Protein AF-A0A096B1V2-F1 (afdb_monome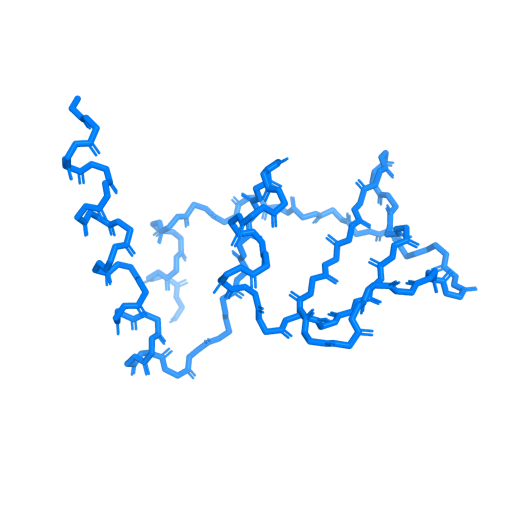r_lite)

InterPro domains:
  IPR027417 P-loop containing nucleoside triphosphate hydrolase [G3DSA:3.40.50.300] (1-76)
  IPR027417 P-loop containing nucleoside triphosphate hydrolase [SSF52540] (1-62)
  IPR047641 ABC transporter, ATP-binding protein MalK/UgpC-like [PTHR43875] (1-54)

Organism: NCBI:txid742738

pLDDT: mean 73.98, std 14.77, range [35.81, 91.38]

Structure (mmCIF, N/CA/C/O backbone):
data_AF-A0A096B1V2-F1
#
_entry.id   AF-A0A096B1V2-F1
#
loop_
_atom_site.group_PDB
_atom_site.id
_atom_site.type_symbol
_atom_site.label_atom_id
_atom_site.label_alt_id
_atom_site.label_comp_id
_atom_site.label_asym_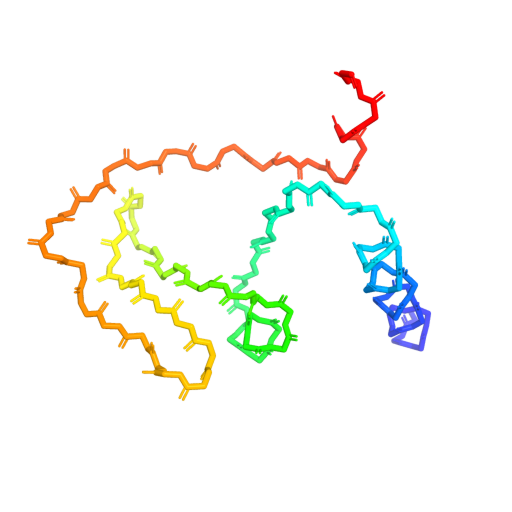id
_atom_site.label_entity_id
_atom_site.label_seq_id
_atom_site.pdbx_PDB_ins_code
_atom_site.Cartn_x
_atom_site.Cartn_y
_atom_site.Cartn_z
_atom_site.occupancy
_atom_site.B_iso_or_equiv
_atom_site.auth_seq_id
_atom_site.auth_comp_id
_atom_site.auth_asym_id
_atom_site.auth_atom_id
_atom_site.pdbx_PDB_model_num
ATOM 1 N N . ASP A 1 1 ? -2.218 21.118 2.732 1.00 70.94 1 ASP A N 1
ATOM 2 C CA . ASP A 1 1 ? -2.324 20.596 4.105 1.00 70.94 1 ASP A CA 1
ATOM 3 C C . ASP A 1 1 ? -1.967 19.118 4.234 1.00 70.94 1 ASP A C 1
ATOM 5 O O . ASP A 1 1 ? -2.642 18.271 3.661 1.00 70.94 1 ASP A O 1
ATOM 9 N N . ALA A 1 2 ? -0.893 18.785 4.955 1.00 74.69 2 ALA A N 1
ATOM 10 C CA . ALA A 1 2 ? -0.493 17.392 5.203 1.00 74.69 2 ALA A CA 1
ATOM 11 C C . ALA A 1 2 ? -1.430 16.678 6.196 1.00 74.69 2 ALA A C 1
ATOM 13 O O . ALA A 1 2 ? -1.714 15.491 6.046 1.00 74.69 2 ALA A O 1
ATOM 14 N N . LYS A 1 3 ? -1.977 17.426 7.161 1.00 72.62 3 LYS A N 1
ATOM 15 C CA . LYS A 1 3 ? -2.900 16.913 8.179 1.00 72.62 3 LYS A CA 1
ATOM 16 C C . LYS A 1 3 ? -4.227 16.461 7.569 1.00 72.62 3 LYS A C 1
ATOM 18 O O . LYS A 1 3 ? -4.679 15.353 7.845 1.00 72.62 3 LYS A O 1
ATOM 23 N N . LEU A 1 4 ? -4.785 17.269 6.666 1.00 75.25 4 LEU A N 1
ATOM 24 C CA . LEU A 1 4 ? -6.020 16.940 5.952 1.00 75.25 4 LEU A CA 1
ATOM 25 C C . LEU A 1 4 ? -5.856 15.692 5.066 1.00 75.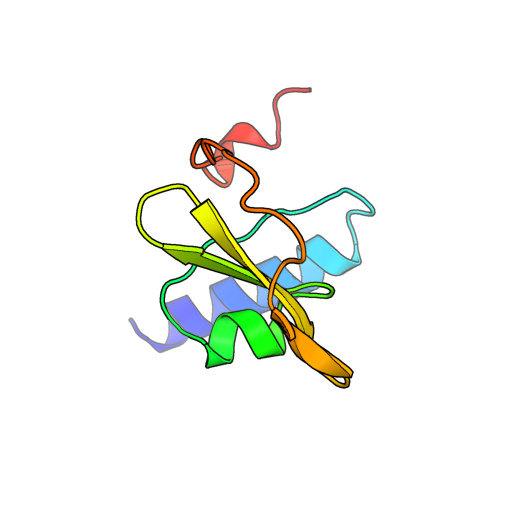25 4 LEU A C 1
ATOM 27 O O . LEU A 1 4 ? -6.746 14.848 5.016 1.00 75.25 4 LEU A O 1
ATOM 31 N N . ARG A 1 5 ? -4.693 15.517 4.423 1.00 78.62 5 ARG A N 1
ATOM 32 C CA . ARG A 1 5 ? -4.393 14.313 3.626 1.00 78.62 5 ARG A CA 1
ATOM 33 C C . ARG A 1 5 ? -4.338 13.043 4.477 1.00 78.62 5 ARG A C 1
ATOM 35 O O . ARG A 1 5 ? -4.876 12.018 4.065 1.00 78.62 5 ARG A O 1
ATOM 42 N N . ASN A 1 6 ? -3.742 13.115 5.666 1.00 77.00 6 ASN A N 1
ATOM 43 C CA . ASN A 1 6 ? -3.693 11.978 6.588 1.00 77.00 6 ASN A CA 1
ATOM 44 C C . ASN A 1 6 ? -5.083 11.618 7.129 1.00 77.00 6 ASN A C 1
ATOM 46 O O . ASN A 1 6 ? -5.417 10.438 7.217 1.00 77.00 6 ASN A O 1
ATOM 50 N N . GLN A 1 7 ? -5.916 12.619 7.429 1.00 79.62 7 GLN A N 1
ATOM 51 C CA . GLN A 1 7 ? -7.305 12.398 7.844 1.00 79.62 7 GLN A CA 1
ATOM 52 C C . GLN A 1 7 ? -8.129 11.726 6.741 1.00 79.62 7 GLN A C 1
ATOM 54 O O . GLN A 1 7 ? -8.792 10.725 6.998 1.00 79.62 7 GLN A O 1
ATOM 59 N N . MET A 1 8 ? -8.026 12.209 5.501 1.00 80.75 8 MET A N 1
ATOM 60 C CA . MET A 1 8 ? -8.737 11.614 4.365 1.00 80.75 8 MET A CA 1
ATOM 61 C C . MET A 1 8 ? -8.313 10.162 4.110 1.00 80.75 8 MET A C 1
ATOM 63 O O . MET A 1 8 ? -9.161 9.316 3.838 1.00 80.75 8 MET A O 1
ATOM 67 N N . ARG A 1 9 ? -7.023 9.829 4.273 1.00 76.94 9 ARG A N 1
ATOM 68 C CA . ARG A 1 9 ? -6.558 8.430 4.206 1.00 76.94 9 ARG A CA 1
ATOM 69 C C . ARG A 1 9 ? -7.203 7.550 5.268 1.00 76.94 9 ARG A C 1
ATOM 71 O O . ARG A 1 9 ? -7.640 6.451 4.944 1.00 76.94 9 ARG A O 1
ATOM 78 N N . ALA A 1 10 ? -7.277 8.022 6.512 1.00 78.75 10 ALA A N 1
ATOM 79 C CA . ALA A 1 10 ? -7.878 7.257 7.601 1.00 78.75 10 ALA A CA 1
ATOM 80 C C . ALA A 1 10 ? -9.363 6.957 7.336 1.00 78.75 10 ALA A C 1
ATOM 82 O O . ALA A 1 10 ? -9.816 5.837 7.571 1.00 78.75 10 ALA A O 1
ATOM 83 N N . GLU A 1 11 ? -10.104 7.922 6.791 1.00 80.50 11 GLU A N 1
ATOM 84 C CA . GLU A 1 11 ? -11.516 7.731 6.447 1.00 80.50 11 GLU A CA 1
ATOM 85 C C . GLU A 1 11 ? -11.710 6.780 5.254 1.00 80.50 11 GLU A C 1
ATOM 87 O O . GLU A 1 11 ? -12.586 5.920 5.310 1.00 80.50 11 GLU A O 1
ATOM 92 N N . ILE A 1 12 ? -10.846 6.823 4.231 1.00 75.38 12 ILE A N 1
ATOM 93 C CA . ILE A 1 12 ? -10.865 5.850 3.118 1.00 75.38 12 ILE A CA 1
ATOM 94 C C . ILE A 1 12 ? -10.619 4.420 3.623 1.00 75.38 12 ILE A C 1
ATOM 96 O O . ILE A 1 12 ? -11.285 3.485 3.179 1.00 75.38 12 ILE A O 1
ATOM 100 N N . ILE A 1 13 ? -9.701 4.233 4.577 1.00 74.19 13 ILE A N 1
ATOM 101 C CA . ILE A 1 13 ? -9.413 2.917 5.170 1.00 74.19 13 ILE A CA 1
ATOM 102 C C . ILE A 1 13 ? -10.624 2.386 5.946 1.00 74.19 13 ILE A C 1
ATOM 104 O O . ILE A 1 13 ? -11.010 1.231 5.762 1.00 74.19 13 ILE A O 1
ATOM 108 N N . LYS A 1 14 ? -11.256 3.225 6.777 1.00 75.56 14 LYS A N 1
ATOM 109 C CA . LYS A 1 14 ? -12.472 2.850 7.521 1.00 75.56 14 LYS A CA 1
ATOM 110 C C . LYS A 1 14 ? -13.635 2.536 6.586 1.00 75.56 14 LYS A C 1
ATOM 112 O O . LYS A 1 14 ? -14.385 1.592 6.828 1.00 75.56 14 LYS A O 1
ATOM 117 N N . LEU A 1 15 ? -13.786 3.321 5.520 1.00 74.62 15 LEU A N 1
ATOM 118 C CA . LEU A 1 15 ? -14.812 3.105 4.511 1.00 74.62 15 LEU A CA 1
ATOM 119 C C . LEU A 1 15 ? -14.592 1.769 3.797 1.00 74.62 15 LEU A C 1
ATOM 121 O O . LEU A 1 15 ? -15.517 0.968 3.722 1.00 74.62 15 LEU A O 1
ATOM 125 N N . ARG A 1 16 ? -13.360 1.468 3.373 1.00 68.12 16 ARG A N 1
ATOM 126 C CA . ARG A 1 16 ? -13.004 0.167 2.789 1.00 68.12 16 ARG A CA 1
ATOM 127 C C . ARG A 1 16 ? -13.361 -1.002 3.707 1.00 68.12 16 ARG A C 1
ATOM 129 O O . ARG A 1 16 ? -13.897 -1.989 3.230 1.00 68.12 16 ARG A O 1
ATOM 136 N N . GLN A 1 17 ? -13.074 -0.913 5.006 1.00 68.31 17 GLN A N 1
ATOM 137 C CA . GLN A 1 17 ? -13.400 -1.995 5.947 1.00 68.31 17 GLN A CA 1
ATOM 138 C C . GLN A 1 17 ? -14.910 -2.230 6.087 1.00 68.31 17 GLN A C 1
ATOM 140 O O . GLN A 1 17 ? -15.334 -3.336 6.410 1.00 68.31 17 GLN A O 1
ATOM 145 N N . ARG A 1 18 ? -15.724 -1.194 5.858 1.00 68.94 18 ARG A N 1
ATOM 146 C CA . ARG A 1 18 ? -17.187 -1.267 5.935 1.00 68.94 18 ARG A CA 1
ATOM 147 C C . ARG A 1 18 ? -17.834 -1.732 4.637 1.00 68.94 18 ARG A C 1
ATOM 149 O O . ARG A 1 18 ? -18.858 -2.408 4.686 1.00 68.94 18 ARG A O 1
ATOM 156 N N . ILE A 1 19 ? -17.275 -1.355 3.489 1.00 68.00 19 ILE A N 1
ATOM 157 C CA . ILE A 1 19 ? -17.812 -1.737 2.186 1.00 68.00 19 ILE A CA 1
ATOM 158 C C . ILE A 1 19 ? -17.097 -3.013 1.749 1.00 68.00 19 ILE A C 1
ATOM 160 O O . ILE A 1 19 ? -15.955 -2.974 1.307 1.00 68.00 19 ILE A O 1
ATOM 164 N N . ASN A 1 20 ? -17.782 -4.147 1.869 1.00 63.25 20 ASN A N 1
ATOM 165 C CA . ASN A 1 20 ? -17.265 -5.484 1.569 1.00 63.25 20 ASN A CA 1
ATOM 166 C C . ASN A 1 20 ? -17.133 -5.731 0.045 1.00 63.25 20 ASN A C 1
ATOM 168 O O . ASN A 1 20 ? -17.655 -6.702 -0.498 1.00 63.25 20 ASN A O 1
ATOM 172 N N . THR A 1 21 ? -16.496 -4.802 -0.669 1.00 66.44 21 THR A N 1
ATOM 173 C CA . THR A 1 21 ? -16.293 -4.824 -2.120 1.00 66.44 21 THR A CA 1
ATOM 174 C C . THR A 1 21 ? -14.806 -4.889 -2.458 1.00 66.44 21 THR A C 1
ATOM 176 O O . THR A 1 21 ? -13.937 -4.595 -1.636 1.00 66.44 21 THR A O 1
ATOM 179 N N . THR A 1 22 ? -14.491 -5.311 -3.679 1.00 77.50 22 THR A N 1
ATOM 180 C CA . THR A 1 22 ? -13.103 -5.433 -4.133 1.00 77.50 22 THR A CA 1
ATOM 181 C C . THR A 1 22 ? -12.541 -4.053 -4.472 1.00 77.50 22 THR A C 1
ATOM 183 O O . THR A 1 22 ? -13.047 -3.382 -5.368 1.00 77.50 22 THR A O 1
ATOM 186 N N . PHE A 1 23 ? -11.466 -3.647 -3.792 1.00 75.69 23 PHE A N 1
ATOM 187 C CA . PHE A 1 23 ? -10.763 -2.386 -4.044 1.00 75.69 23 PHE A CA 1
ATOM 188 C C . PHE A 1 23 ? -9.394 -2.628 -4.677 1.00 75.69 23 PHE A C 1
ATOM 190 O O . PHE A 1 23 ? -8.619 -3.463 -4.213 1.00 75.69 23 PHE A O 1
ATOM 197 N N . ILE A 1 24 ? -9.076 -1.842 -5.707 1.00 84.12 24 ILE A N 1
ATOM 198 C CA . ILE A 1 24 ? -7.754 -1.806 -6.336 1.00 84.12 24 ILE A CA 1
ATOM 199 C C . ILE A 1 24 ? -7.158 -0.422 -6.081 1.00 84.12 24 ILE A C 1
ATOM 201 O O . ILE A 1 24 ? -7.743 0.586 -6.468 1.00 84.12 24 ILE A O 1
ATOM 205 N N . TYR A 1 25 ? -5.992 -0.378 -5.436 1.00 83.00 25 TYR A N 1
ATOM 206 C CA . TYR A 1 25 ? -5.256 0.855 -5.165 1.00 83.00 25 TYR A CA 1
ATOM 207 C C . TYR A 1 25 ? -3.910 0.834 -5.889 1.00 83.00 25 TYR A C 1
ATOM 209 O O . TYR A 1 25 ? -3.200 -0.170 -5.848 1.00 83.00 25 TYR A O 1
ATOM 217 N N . VAL A 1 26 ? -3.559 1.939 -6.551 1.00 85.62 26 VAL A N 1
ATOM 218 C CA . VAL A 1 26 ? -2.298 2.085 -7.287 1.00 85.62 26 VAL A CA 1
ATOM 219 C C . VAL A 1 26 ? -1.504 3.218 -6.671 1.00 85.62 26 VAL A C 1
ATOM 221 O O . VAL A 1 26 ? -1.963 4.356 -6.617 1.00 85.62 26 VAL A O 1
ATOM 224 N N . THR A 1 27 ? -0.292 2.903 -6.245 1.00 84.62 27 THR A N 1
ATOM 225 C CA . THR A 1 27 ? 0.652 3.866 -5.691 1.00 84.62 27 THR A CA 1
ATOM 226 C C . THR A 1 27 ? 2.054 3.533 -6.178 1.00 84.62 27 THR A C 1
ATOM 228 O O . THR A 1 27 ? 2.333 2.408 -6.592 1.00 84.62 27 THR A O 1
ATOM 231 N N . HIS A 1 28 ? 2.923 4.536 -6.147 1.00 86.19 28 HIS A N 1
ATOM 232 C CA . HIS A 1 28 ? 4.353 4.368 -6.387 1.00 86.19 28 HIS A CA 1
ATOM 233 C C . HIS A 1 28 ? 5.128 4.224 -5.064 1.00 86.19 28 HIS A C 1
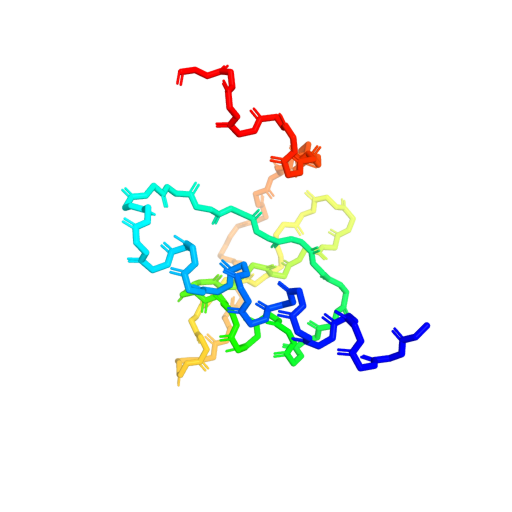ATOM 235 O O . HIS A 1 28 ? 6.329 3.975 -5.091 1.00 86.19 28 HIS A O 1
ATOM 241 N N . ASP A 1 29 ? 4.453 4.363 -3.915 1.00 84.75 29 ASP A N 1
ATOM 242 C CA . ASP A 1 29 ? 5.042 4.232 -2.584 1.00 84.75 29 ASP A CA 1
ATOM 243 C C . ASP A 1 29 ? 4.819 2.819 -2.026 1.00 84.75 29 ASP A C 1
ATOM 245 O O . ASP A 1 29 ? 3.691 2.345 -1.855 1.00 84.75 29 ASP A O 1
ATOM 249 N N . GLN A 1 30 ? 5.918 2.137 -1.716 1.00 80.31 30 GLN A N 1
ATOM 250 C CA . GLN A 1 30 ? 5.882 0.782 -1.176 1.00 80.31 30 GLN A CA 1
ATOM 251 C C . GLN A 1 30 ? 5.261 0.727 0.226 1.00 80.31 30 GLN A C 1
ATOM 253 O O . GLN A 1 30 ? 4.554 -0.228 0.533 1.00 80.31 30 GLN A O 1
ATOM 258 N N . THR A 1 31 ? 5.457 1.746 1.063 1.00 85.75 31 THR A N 1
ATOM 259 C CA . THR A 1 31 ? 4.895 1.812 2.422 1.00 85.75 31 THR A CA 1
ATOM 260 C C . THR A 1 31 ? 3.372 1.840 2.373 1.00 85.75 31 THR A C 1
ATOM 262 O O . THR A 1 31 ? 2.700 1.129 3.123 1.00 85.75 31 THR A O 1
ATOM 265 N N . GLU A 1 32 ? 2.811 2.617 1.447 1.00 80.50 32 GLU A N 1
ATOM 266 C CA . GLU A 1 32 ? 1.364 2.687 1.236 1.00 80.50 32 GLU A CA 1
ATOM 267 C C . GLU A 1 32 ? 0.804 1.345 0.762 1.00 80.50 32 GLU A C 1
ATOM 269 O O . GLU A 1 32 ? -0.202 0.877 1.294 1.00 80.50 32 GLU A O 1
ATOM 274 N N . ALA A 1 33 ? 1.484 0.688 -0.182 1.00 85.31 33 ALA A N 1
ATOM 275 C CA . ALA A 1 33 ? 1.095 -0.632 -0.667 1.00 85.31 33 ALA A CA 1
ATOM 276 C C . ALA A 1 33 ? 1.142 -1.701 0.440 1.00 85.31 33 ALA A C 1
ATOM 278 O O . ALA A 1 33 ? 0.220 -2.507 0.547 1.00 85.31 33 ALA A O 1
ATOM 279 N N . MET A 1 34 ? 2.174 -1.679 1.289 1.00 85.12 34 MET A N 1
ATOM 280 C CA . MET A 1 34 ? 2.346 -2.624 2.400 1.00 85.12 34 MET A CA 1
ATOM 281 C C . MET A 1 34 ? 1.336 -2.412 3.530 1.00 85.12 34 MET A C 1
ATOM 283 O O . MET A 1 34 ? 0.969 -3.367 4.207 1.00 85.12 34 MET A O 1
ATOM 287 N N . THR A 1 35 ? 0.870 -1.177 3.726 1.00 81.62 35 THR A N 1
ATOM 288 C CA . THR A 1 35 ? -0.080 -0.838 4.799 1.00 81.62 35 THR A CA 1
ATOM 289 C C . THR A 1 35 ? -1.531 -1.063 4.376 1.00 81.62 35 THR A C 1
ATOM 291 O O . THR A 1 35 ? -2.383 -1.376 5.205 1.00 81.62 35 THR A O 1
ATOM 294 N N . LEU A 1 36 ? -1.830 -0.876 3.087 1.00 78.06 36 LEU A N 1
ATOM 295 C CA . LEU A 1 36 ? -3.196 -0.896 2.572 1.00 78.06 36 LEU A CA 1
ATOM 296 C C . LEU A 1 36 ? -3.544 -2.177 1.815 1.00 78.06 36 LEU A C 1
ATOM 298 O O . LEU A 1 36 ? -4.708 -2.546 1.789 1.00 78.06 36 LEU A O 1
ATOM 302 N N . GLY A 1 37 ? -2.608 -2.855 1.161 1.00 80.75 37 GLY A N 1
ATOM 303 C CA . GLY A 1 37 ? -2.939 -3.997 0.310 1.00 80.75 37 GLY A CA 1
ATOM 304 C C . GLY A 1 37 ? -3.085 -5.298 1.093 1.00 80.75 37 GLY A C 1
ATOM 305 O O . GLY A 1 37 ? -2.184 -5.668 1.831 1.00 80.75 37 GLY A O 1
ATOM 306 N N . ASP A 1 38 ? -4.148 -6.067 0.851 1.00 83.75 38 ASP A N 1
ATOM 307 C CA . ASP A 1 38 ? -4.175 -7.484 1.268 1.00 83.75 38 ASP A CA 1
ATOM 308 C C . ASP A 1 38 ? -3.271 -8.324 0.348 1.00 83.75 38 ASP A C 1
ATOM 310 O O . ASP A 1 38 ? -2.641 -9.301 0.756 1.00 83.75 38 ASP A O 1
ATOM 314 N N . ARG A 1 39 ? -3.181 -7.905 -0.921 1.00 86.94 39 ARG A N 1
ATOM 315 C CA . ARG A 1 39 ? -2.268 -8.424 -1.939 1.00 86.94 39 ARG A CA 1
ATOM 316 C C . ARG A 1 39 ? -1.591 -7.266 -2.654 1.00 86.94 39 ARG A C 1
ATOM 318 O O . ARG A 1 39 ? -2.217 -6.245 -2.925 1.00 86.94 39 ARG A O 1
ATOM 325 N N . ILE A 1 40 ? -0.325 -7.460 -2.995 1.00 90.81 40 ILE A N 1
ATOM 326 C CA . ILE A 1 40 ? 0.508 -6.474 -3.680 1.00 90.81 40 ILE A CA 1
ATOM 327 C C . ILE A 1 40 ? 0.959 -7.063 -5.005 1.00 90.81 40 ILE A C 1
ATOM 329 O O . ILE A 1 40 ? 1.385 -8.219 -5.078 1.00 90.81 40 ILE A O 1
ATOM 333 N N . VAL A 1 41 ? 0.870 -6.245 -6.046 1.00 90.38 41 VAL A N 1
ATOM 334 C CA . VAL A 1 41 ? 1.339 -6.560 -7.390 1.00 90.38 41 VAL A CA 1
ATOM 335 C C . VAL A 1 41 ? 2.328 -5.478 -7.794 1.00 90.38 41 VAL A C 1
ATOM 337 O O . VAL A 1 41 ? 1.977 -4.302 -7.841 1.00 90.38 41 VAL A O 1
ATOM 340 N N . ILE A 1 42 ? 3.565 -5.872 -8.087 1.00 89.00 42 ILE A N 1
ATOM 341 C CA . ILE A 1 42 ? 4.579 -4.966 -8.627 1.00 89.00 42 ILE A CA 1
ATOM 342 C C . ILE A 1 42 ? 4.533 -5.076 -10.141 1.00 89.00 42 ILE A C 1
ATOM 344 O O . ILE A 1 42 ? 4.622 -6.176 -10.693 1.00 89.00 42 ILE A O 1
ATOM 348 N N . MET A 1 43 ? 4.411 -3.934 -10.810 1.00 88.50 43 MET A N 1
ATOM 349 C CA . MET A 1 43 ? 4.350 -3.851 -12.263 1.00 88.50 43 MET A CA 1
ATOM 350 C C . MET A 1 43 ? 5.496 -3.005 -12.810 1.00 88.50 43 MET A C 1
ATOM 352 O O . MET A 1 43 ? 5.893 -2.015 -12.202 1.00 88.50 43 MET A O 1
ATOM 356 N N . LYS A 1 44 ? 5.999 -3.387 -13.983 1.00 84.94 44 LYS A N 1
ATOM 357 C CA . LYS A 1 44 ? 6.980 -2.626 -14.759 1.00 84.94 44 LYS A CA 1
ATOM 358 C C . LYS A 1 44 ? 6.656 -2.767 -16.242 1.00 84.94 44 LYS A C 1
ATOM 360 O O . LYS A 1 44 ? 6.393 -3.878 -16.694 1.00 84.94 44 LYS A O 1
ATOM 365 N N . ASP A 1 45 ? 6.625 -1.651 -16.968 1.00 86.00 45 ASP A N 1
ATOM 366 C CA . ASP A 1 45 ? 6.377 -1.595 -18.420 1.00 86.00 45 ASP A CA 1
ATOM 367 C C . ASP A 1 45 ? 5.101 -2.340 -18.874 1.00 86.00 45 ASP A C 1
ATOM 369 O O . ASP A 1 45 ? 5.032 -2.913 -19.957 1.00 86.00 45 ASP A O 1
ATOM 373 N N . GLY A 1 46 ? 4.064 -2.354 -18.025 1.00 84.25 46 GLY A N 1
ATOM 374 C CA . GLY A 1 46 ? 2.800 -3.057 -18.292 1.00 84.25 46 GLY A CA 1
ATOM 375 C C . GLY A 1 46 ? 2.814 -4.565 -17.999 1.00 84.25 46 GLY A C 1
ATOM 376 O O . GLY A 1 46 ? 1.821 -5.244 -18.271 1.00 84.25 46 GLY A O 1
ATOM 377 N N . PHE A 1 47 ? 3.897 -5.084 -17.417 1.00 82.31 47 PHE A N 1
ATOM 378 C CA . PHE A 1 47 ? 4.047 -6.481 -17.016 1.00 82.31 47 PHE A CA 1
ATOM 379 C C . PHE A 1 47 ? 4.068 -6.624 -15.499 1.00 82.31 47 PHE A C 1
ATOM 381 O O . PHE A 1 47 ? 4.768 -5.882 -14.804 1.00 82.31 47 PHE A O 1
ATOM 388 N N . ILE A 1 48 ? 3.355 -7.627 -14.988 1.00 88.31 48 ILE A N 1
ATOM 389 C CA . ILE A 1 48 ? 3.479 -8.027 -13.587 1.00 88.31 48 ILE A CA 1
ATOM 390 C C . ILE A 1 48 ? 4.847 -8.676 -13.371 1.00 88.31 48 ILE A C 1
ATOM 392 O O . ILE A 1 48 ? 5.171 -9.685 -13.991 1.00 88.31 48 ILE A O 1
ATOM 396 N N . GLN A 1 49 ? 5.626 -8.094 -12.466 1.00 88.62 49 GLN A N 1
ATOM 397 C CA . GLN A 1 49 ? 6.944 -8.582 -12.070 1.00 88.62 49 GLN A CA 1
ATOM 398 C C . GLN A 1 49 ? 6.842 -9.507 -10.863 1.00 88.62 49 GLN A C 1
ATOM 400 O O . GLN A 1 49 ? 7.477 -10.559 -10.820 1.00 88.62 49 GLN A O 1
ATOM 405 N N . GLN A 1 50 ? 6.049 -9.106 -9.867 1.00 89.62 50 GLN A N 1
ATOM 406 C CA . GLN A 1 50 ? 5.933 -9.826 -8.605 1.00 89.62 50 GLN A CA 1
ATOM 407 C C . GLN A 1 50 ? 4.519 -9.741 -8.046 1.00 89.62 50 GLN A C 1
ATOM 409 O O . GLN A 1 50 ? 3.819 -8.748 -8.246 1.00 89.62 50 GLN A O 1
ATOM 414 N N . ILE A 1 51 ? 4.116 -10.786 -7.325 1.00 90.25 51 ILE A N 1
ATOM 415 C CA . ILE A 1 51 ? 2.835 -10.858 -6.620 1.00 90.25 51 ILE A CA 1
ATOM 416 C C . ILE A 1 51 ? 3.098 -11.389 -5.214 1.00 90.25 51 ILE A C 1
ATOM 418 O O . ILE A 1 51 ? 3.885 -12.320 -5.030 1.00 90.25 51 ILE A O 1
ATOM 422 N N . GLY A 1 52 ? 2.424 -10.824 -4.220 1.00 89.19 52 GLY A N 1
ATOM 423 C CA . GLY A 1 52 ? 2.535 -11.299 -2.850 1.00 89.19 52 GLY A CA 1
ATOM 424 C C . GLY A 1 52 ? 1.519 -10.695 -1.904 1.00 89.19 52 GLY A C 1
ATOM 425 O O . GLY A 1 52 ? 0.539 -10.080 -2.319 1.00 89.19 52 GLY A O 1
ATOM 426 N N . THR A 1 53 ? 1.783 -10.891 -0.622 1.00 91.38 53 THR A N 1
ATOM 427 C CA . THR A 1 53 ? 1.013 -10.352 0.506 1.00 91.38 53 THR A CA 1
ATOM 428 C C . THR A 1 53 ? 1.987 -9.622 1.428 1.00 91.38 53 THR A C 1
ATOM 430 O O . THR A 1 53 ? 3.109 -10.117 1.560 1.00 91.38 53 THR A O 1
ATOM 433 N N . PRO A 1 54 ? 1.601 -8.533 2.112 1.00 86.75 54 PRO A N 1
ATOM 434 C CA . PRO A 1 54 ? 2.523 -7.790 2.973 1.00 86.75 54 PRO A CA 1
ATOM 435 C C . PRO A 1 54 ? 3.297 -8.646 3.996 1.00 86.75 54 PRO A C 1
ATOM 437 O O . PRO A 1 54 ? 4.519 -8.518 4.043 1.00 86.75 54 PRO A O 1
ATOM 440 N N . PRO A 1 55 ? 2.672 -9.573 4.759 1.00 85.31 55 PRO A N 1
ATOM 441 C CA . PRO A 1 55 ? 3.410 -10.385 5.734 1.00 85.31 55 PRO A CA 1
ATOM 442 C C . PRO A 1 55 ? 4.239 -11.514 5.098 1.00 85.31 55 PRO A C 1
ATOM 444 O O . PRO A 1 55 ? 5.216 -11.967 5.684 1.00 85.31 55 PRO A O 1
ATOM 447 N N . GLY A 1 56 ? 3.860 -11.982 3.905 1.00 82.38 56 GLY A N 1
ATOM 448 C CA . GLY A 1 56 ? 4.523 -13.091 3.202 1.00 82.38 56 GLY A CA 1
ATOM 449 C C . GLY A 1 56 ? 5.599 -12.667 2.195 1.00 82.38 56 GLY A C 1
ATOM 450 O O . GLY A 1 56 ? 6.233 -13.529 1.582 1.00 82.38 56 GLY A O 1
ATOM 451 N N . GLY A 1 57 ? 5.779 -11.358 1.998 1.00 83.50 57 GLY A N 1
ATOM 452 C CA . GLY A 1 57 ? 6.628 -10.794 0.955 1.00 83.50 57 GLY A CA 1
ATOM 453 C C . GLY A 1 57 ? 6.072 -10.988 -0.461 1.00 83.50 57 GLY A C 1
ATOM 454 O O . GLY A 1 57 ? 5.054 -11.648 -0.697 1.00 83.50 57 GLY A O 1
ATOM 455 N N . VAL A 1 58 ? 6.759 -10.385 -1.429 1.00 80.56 58 VAL A N 1
ATOM 456 C CA . VAL A 1 58 ? 6.461 -10.477 -2.864 1.00 80.56 58 VAL A CA 1
ATOM 457 C C . VAL A 1 58 ? 7.379 -11.496 -3.536 1.00 80.56 58 VAL A C 1
ATOM 459 O O . VAL A 1 58 ? 8.566 -11.576 -3.227 1.00 80.56 58 VAL A O 1
ATOM 462 N N . ARG A 1 59 ? 6.827 -12.316 -4.437 1.00 82.94 59 ARG A N 1
ATOM 463 C CA . ARG A 1 59 ? 7.575 -13.349 -5.172 1.00 82.94 59 ARG A CA 1
ATOM 464 C C . ARG A 1 59 ? 7.530 -13.089 -6.677 1.00 82.94 59 ARG A C 1
ATOM 466 O O . ARG A 1 59 ? 6.527 -12.545 -7.147 1.00 82.94 59 ARG A O 1
ATOM 473 N N . PRO A 1 60 ? 8.559 -13.506 -7.441 1.00 81.62 60 PRO A N 1
ATOM 474 C CA . PRO A 1 60 ? 8.561 -13.386 -8.896 1.00 81.62 60 PRO A CA 1
ATOM 475 C C . PRO A 1 60 ? 7.312 -14.011 -9.518 1.00 81.62 60 PRO A C 1
ATOM 477 O O . PRO A 1 60 ? 6.912 -15.123 -9.155 1.00 81.62 60 PRO A O 1
ATOM 480 N N . ALA A 1 61 ? 6.697 -13.305 -10.463 1.00 79.31 61 ALA A N 1
ATOM 481 C CA . ALA A 1 61 ? 5.609 -13.856 -11.251 1.00 79.31 61 ALA A CA 1
ATOM 482 C C . ALA A 1 61 ? 6.157 -14.977 -12.146 1.00 79.31 61 ALA A C 1
ATOM 484 O O . ALA A 1 61 ? 7.124 -14.786 -12.878 1.00 79.31 61 ALA A O 1
ATOM 485 N N . ARG A 1 62 ? 5.539 -16.164 -12.087 1.00 73.06 62 ARG A N 1
ATOM 486 C CA . ARG A 1 62 ? 5.993 -17.338 -12.855 1.00 73.06 62 ARG A CA 1
ATOM 487 C C . ARG A 1 62 ? 5.825 -17.162 -14.372 1.00 73.06 62 ARG A C 1
ATOM 489 O O . ARG A 1 62 ? 6.503 -17.850 -15.123 1.00 73.06 62 ARG A O 1
ATOM 496 N N . GLN A 1 63 ? 4.950 -16.248 -14.807 1.00 67.44 63 GLN A N 1
ATOM 497 C CA . GLN A 1 63 ? 4.781 -15.815 -16.198 1.00 67.44 63 GLN A CA 1
ATOM 498 C C . GLN A 1 63 ? 4.405 -14.321 -16.237 1.00 67.44 63 GLN A C 1
ATOM 500 O O . GLN A 1 63 ? 3.583 -13.898 -15.415 1.00 67.44 63 GLN A O 1
ATOM 505 N N . PRO A 1 64 ? 4.953 -13.514 -17.168 1.00 60.19 64 PRO A N 1
ATOM 506 C CA . PRO A 1 64 ? 4.557 -12.119 -17.323 1.00 60.19 64 PRO A CA 1
ATOM 507 C C . PRO A 1 64 ? 3.104 -12.037 -17.805 1.00 60.19 64 PRO A C 1
ATOM 509 O O . PRO A 1 64 ? 2.792 -12.389 -18.940 1.00 60.19 64 PRO A O 1
ATOM 512 N N . VAL A 1 65 ? 2.201 -11.561 -16.948 1.00 64.12 65 VAL A N 1
ATOM 513 C CA . VAL A 1 65 ? 0.811 -11.283 -17.337 1.00 64.12 65 VAL A CA 1
ATOM 514 C C . VAL A 1 65 ? 0.720 -9.831 -17.794 1.00 64.12 65 VAL A C 1
ATOM 516 O O . VAL A 1 65 ? 1.101 -8.917 -17.055 1.00 64.12 65 VAL A O 1
ATOM 519 N N . ARG A 1 66 ? 0.214 -9.611 -19.013 1.00 66.88 66 ARG A N 1
ATOM 520 C CA . ARG A 1 66 ? -0.039 -8.274 -19.559 1.00 66.88 66 ARG A CA 1
ATOM 521 C C . ARG A 1 66 ? -1.404 -7.787 -19.083 1.00 66.88 66 ARG A C 1
ATOM 523 O O . ARG A 1 66 ? -2.432 -8.236 -19.580 1.00 66.88 66 ARG A O 1
ATOM 530 N N . GLY A 1 67 ? -1.408 -6.859 -18.133 1.00 62.81 67 GLY A N 1
ATOM 531 C CA . GLY A 1 67 ? -2.618 -6.210 -17.634 1.00 62.81 67 GLY A CA 1
ATOM 532 C C . GLY A 1 67 ? -2.536 -4.705 -17.849 1.00 62.81 67 GLY A C 1
ATOM 533 O O . GLY A 1 67 ? -1.580 -4.070 -17.413 1.00 62.81 67 GLY A O 1
ATOM 534 N N . ARG A 1 68 ? -3.529 -4.110 -18.514 1.00 56.41 68 ARG A N 1
ATOM 535 C CA . ARG A 1 68 ? -3.689 -2.652 -18.546 1.00 56.41 68 ARG A CA 1
ATOM 536 C C . ARG A 1 68 ? -4.569 -2.269 -17.359 1.00 56.41 68 ARG A C 1
ATOM 538 O O . ARG A 1 68 ? -5.783 -2.434 -17.428 1.00 56.41 68 ARG A O 1
ATOM 545 N N . LEU A 1 69 ? -3.966 -1.798 -16.265 1.00 59.47 69 LEU A N 1
ATOM 546 C CA . LEU A 1 69 ? -4.743 -1.237 -15.161 1.00 59.47 69 LEU A CA 1
ATOM 547 C C . LEU A 1 69 ? -5.283 0.123 -15.614 1.00 59.47 69 LEU A C 1
ATOM 549 O O . LEU A 1 69 ? -4.544 1.105 -15.697 1.00 59.47 69 LEU A O 1
ATOM 553 N N . HIS A 1 70 ? -6.565 0.172 -15.960 1.00 56.38 70 HIS A N 1
ATOM 554 C CA . HIS A 1 70 ? -7.262 1.442 -16.075 1.00 56.38 70 HIS A CA 1
ATOM 555 C C . HIS A 1 70 ? -7.386 2.027 -14.664 1.00 56.38 70 HIS A C 1
ATOM 557 O O . HIS A 1 70 ? -7.802 1.337 -13.734 1.00 56.38 70 HIS A O 1
ATOM 563 N N . ARG A 1 71 ? -6.942 3.277 -14.490 1.00 45.62 71 ARG A N 1
ATOM 564 C CA . ARG A 1 71 ? -7.078 4.016 -13.233 1.00 45.62 71 ARG A CA 1
ATOM 565 C C . ARG A 1 71 ? -8.571 4.204 -12.975 1.00 45.62 71 ARG A C 1
ATOM 567 O O . ARG A 1 71 ? -9.155 5.088 -13.584 1.00 45.62 71 ARG A O 1
ATOM 574 N N . LEU A 1 72 ? -9.155 3.402 -12.089 1.00 44.19 72 LEU A N 1
ATOM 575 C CA . LEU A 1 72 ? -10.462 3.726 -11.534 1.00 44.19 72 LEU A CA 1
ATOM 576 C C . LEU A 1 72 ? -10.254 4.921 -10.609 1.00 44.19 72 LEU A C 1
ATOM 578 O O . LEU A 1 72 ? -9.560 4.819 -9.592 1.00 44.19 72 LEU A O 1
ATOM 582 N N . ALA A 1 73 ? -10.775 6.079 -11.006 1.00 42.47 73 ALA A N 1
ATOM 583 C CA . ALA A 1 73 ? -10.887 7.192 -10.077 1.00 42.47 73 ALA A CA 1
ATOM 584 C C . ALA A 1 73 ? -11.793 6.749 -8.912 1.00 42.47 73 ALA A C 1
ATOM 586 O O . ALA A 1 73 ? -12.719 5.966 -9.140 1.00 42.47 73 ALA A O 1
ATOM 587 N N . PRO A 1 74 ? -11.569 7.229 -7.675 1.00 44.25 74 PRO A N 1
ATOM 588 C CA . PRO A 1 74 ? -12.461 6.943 -6.548 1.00 44.25 74 PRO A CA 1
ATOM 589 C C . PRO A 1 74 ? -13.947 7.173 -6.885 1.00 44.25 74 PRO A C 1
ATOM 591 O O . PRO A 1 74 ? -14.812 6.459 -6.387 1.00 44.25 74 PRO A O 1
ATOM 594 N N . ASP A 1 75 ? -14.223 8.114 -7.789 1.00 41.97 75 ASP A N 1
ATOM 595 C CA . ASP A 1 75 ? -15.557 8.504 -8.247 1.00 41.97 75 ASP A CA 1
ATOM 596 C C . ASP A 1 75 ? -16.232 7.495 -9.206 1.00 41.97 75 ASP A C 1
ATOM 598 O O . ASP A 1 75 ? -17.448 7.540 -9.388 1.00 41.97 75 ASP A O 1
ATOM 602 N N . GLU A 1 76 ? -15.493 6.552 -9.805 1.00 38.94 76 GLU A N 1
ATOM 603 C CA . GLU A 1 76 ? -16.055 5.522 -10.703 1.00 38.94 76 GLU A CA 1
ATOM 604 C C . GLU A 1 76 ? -16.639 4.308 -9.957 1.00 38.94 76 GLU A C 1
ATOM 606 O O . GLU A 1 76 ? -17.350 3.497 -10.551 1.00 38.94 76 GLU A O 1
ATOM 611 N N . LEU A 1 77 ? -16.404 4.193 -8.645 1.00 44.12 77 LEU A N 1
ATOM 612 C CA . LEU A 1 77 ? -16.892 3.087 -7.806 1.00 44.12 77 LEU A CA 1
ATOM 613 C C . LEU A 1 77 ? -18.405 3.133 -7.514 1.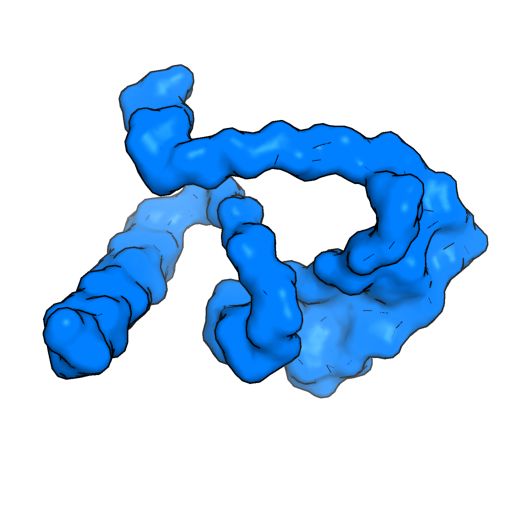00 44.12 77 LEU A C 1
ATOM 615 O O . LEU A 1 77 ? -18.952 2.147 -7.033 1.00 44.12 77 LEU A O 1
ATOM 619 N N . LEU A 1 78 ? -19.088 4.248 -7.803 1.00 43.81 78 LEU A N 1
ATOM 620 C CA . LEU A 1 78 ? -20.516 4.460 -7.502 1.00 43.81 78 LEU A CA 1
ATOM 621 C C . LEU A 1 78 ? -21.458 4.228 -8.695 1.00 43.81 78 LEU A C 1
ATOM 623 O O . LEU A 1 78 ? -22.653 4.503 -8.600 1.00 43.81 78 LEU A O 1
ATOM 627 N N . ARG A 1 79 ? -20.948 3.740 -9.832 1.00 35.81 79 ARG A N 1
ATOM 628 C CA . ARG A 1 79 ? -21.772 3.420 -11.007 1.00 35.81 79 ARG A CA 1
ATOM 629 C C . ARG A 1 79 ? -21.691 1.948 -11.393 1.00 35.81 79 ARG A C 1
ATOM 631 O O . ARG A 1 79 ? -21.308 1.662 -12.523 1.00 35.81 79 ARG A O 1
ATOM 638 N N . ARG A 1 80 ? -22.071 1.040 -10.488 1.00 36.47 80 ARG A N 1
A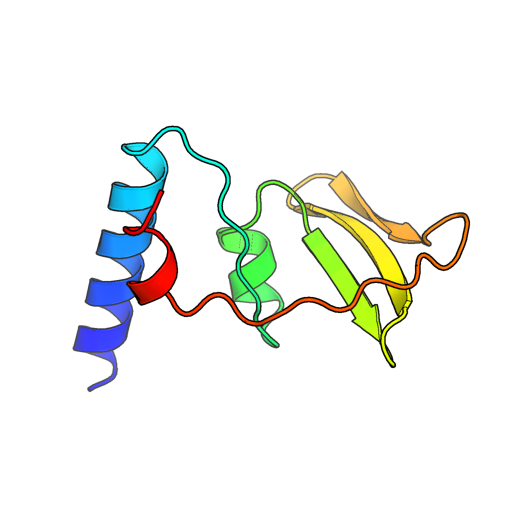TOM 639 C CA . ARG A 1 80 ? -22.690 -0.263 -10.801 1.00 36.47 80 ARG A CA 1
ATOM 640 C C . ARG A 1 80 ? -23.571 -0.723 -9.653 1.00 36.47 80 ARG A C 1
ATOM 642 O O . ARG A 1 80 ? -23.104 -0.618 -8.501 1.00 36.47 80 ARG A O 1
#

Radius of gyration: 14.22 Å; chains: 1; bounding box: 31×38×28 Å

Secondary structure (DSSP, 8-state):
-HHHHHHHHHHHHHHHHHS-S------S-HHHHHHH-SSEEEEETTEEEEEEEGGGEEEE-SS--B-------GGGGG--

Foldseek 3Di:
DVVVVVVVVVVVQVVPVVPVDDDDDDDPDPVCCLVRPQKDFDDDPQWTQWIDGNVGDTDGDPDTDRDDDDDDDPVNVPPD

Sequence (80 aa):
DAKLRNQMRAEIIKLRQRINTTFIYVTHDQTEAMTLGDRIVIMKDGFIQQIGTPPGGVRPARQPVRGRLHRLAPDELLRR